Protein AF-A0A6V7JEU0-F1 (afdb_monomer)

Foldseek 3Di:
DDDDPDDDPPPPPPDDDPDPVPDDDPVRCVVCCPPPVNVVVVVCVVVVVVVVVVVVVVVVVVCVVPPPDDDPPDPQDQPRQAPEAEDEVVNVPPDDPVRVVVVVVVCVVVVHRHYHYDDPDPPPDD

pLDDT: mean 74.73, std 15.14, range [40.88, 97.81]

Nearest PDB structures (foldseek):
  3qi7-assembly1_A  TM=3.959E-01  e=7.891E+00  Clostridioides difficile 630

Radius of gyration: 41.07 Å; Cα contacts (8 Å, |Δi|>4): 47; chains: 1; bounding box: 82×65×93 Å

Secondary structure (DSSP, 8-state):
-----------------S--TT---HHHHHHHHTSHHHHHHHHHHHHHHHHHHHHHHHHHHHHHHHSPPPPP-----GGGSSPEEEE-GGGTTT--HHHHHHHHHHHHHTT--EEEE---S-----

Structure (mmCIF, N/CA/C/O backbone):
data_AF-A0A6V7JEU0-F1
#
_entry.id   AF-A0A6V7JEU0-F1
#
loop_
_atom_site.group_PDB
_atom_site.id
_atom_site.type_symbol
_atom_site.label_atom_id
_atom_site.label_alt_id
_atom_site.label_comp_id
_atom_site.label_asym_id
_atom_site.label_entity_id
_atom_site.label_seq_id
_atom_site.pdbx_PDB_ins_code
_atom_site.Cartn_x
_atom_site.Cartn_y
_atom_site.Cartn_z
_atom_site.occupancy
_atom_site.B_iso_or_equiv
_atom_site.auth_seq_id
_atom_site.auth_comp_id
_atom_site.auth_asym_id
_atom_site.auth_atom_id
_atom_site.pdbx_PDB_model_num
ATOM 1 N N . VAL A 1 1 ? 17.137 53.989 -30.541 1.00 44.47 1 VAL A N 1
ATOM 2 C CA . VAL A 1 1 ? 17.985 52.976 -31.211 1.00 44.47 1 VAL A CA 1
ATOM 3 C C . VAL A 1 1 ? 17.986 51.753 -30.316 1.00 44.47 1 VAL A C 1
ATOM 5 O O . VAL A 1 1 ? 18.302 51.889 -29.143 1.00 44.47 1 VAL A O 1
ATOM 8 N N . ILE A 1 2 ? 17.470 50.632 -30.813 1.00 40.88 2 ILE A N 1
ATOM 9 C CA . ILE A 1 2 ? 17.299 49.390 -30.050 1.00 40.88 2 ILE A CA 1
ATOM 10 C C . ILE A 1 2 ? 18.666 48.705 -29.974 1.00 40.88 2 ILE A C 1
ATOM 12 O O . ILE A 1 2 ? 19.290 48.490 -31.009 1.00 40.88 2 ILE A O 1
ATOM 16 N N . PHE A 1 3 ? 19.131 48.386 -28.768 1.00 50.41 3 PHE A N 1
ATOM 17 C CA . PHE A 1 3 ? 20.310 47.547 -28.568 1.00 50.41 3 PHE A CA 1
ATOM 18 C C . PHE A 1 3 ? 19.853 46.090 -28.536 1.00 50.41 3 PHE A C 1
ATOM 20 O O . PHE A 1 3 ? 19.186 45.671 -27.593 1.00 50.41 3 PHE A O 1
ATOM 27 N N . ILE A 1 4 ? 20.182 45.333 -29.581 1.00 54.06 4 ILE A N 1
ATOM 28 C CA . ILE A 1 4 ? 20.056 43.875 -29.584 1.00 54.06 4 ILE A CA 1
ATOM 29 C C . ILE A 1 4 ? 21.431 43.341 -29.188 1.00 54.06 4 ILE A C 1
ATOM 31 O O . ILE A 1 4 ? 22.384 43.448 -29.955 1.00 54.06 4 ILE A O 1
ATOM 35 N N . SER A 1 5 ? 21.551 42.833 -27.962 1.00 54.03 5 SER A N 1
ATOM 36 C CA . SER A 1 5 ? 22.711 42.060 -27.531 1.00 54.03 5 SER A CA 1
ATOM 37 C C . SER A 1 5 ? 22.564 40.633 -28.051 1.00 54.03 5 SER A C 1
ATOM 39 O O . SER A 1 5 ? 21.790 39.830 -27.530 1.00 54.03 5 SER A O 1
ATOM 41 N N . GLU A 1 6 ? 23.304 40.324 -29.110 1.00 54.69 6 GLU A N 1
ATOM 42 C CA . GLU 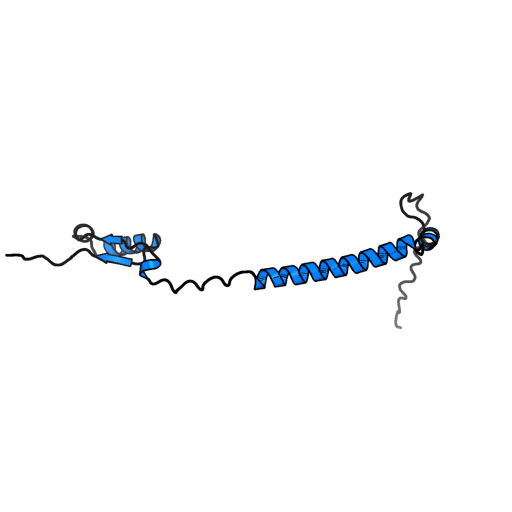A 1 6 ? 23.507 38.956 -29.573 1.00 54.69 6 GLU A CA 1
ATOM 43 C C . GLU A 1 6 ? 24.384 38.232 -28.542 1.00 54.69 6 GLU A C 1
ATOM 45 O O . GLU A 1 6 ? 25.599 38.406 -28.492 1.00 54.69 6 GLU A O 1
ATOM 50 N N . ASN A 1 7 ? 23.749 37.482 -27.642 1.00 51.72 7 ASN A N 1
ATOM 51 C CA . ASN A 1 7 ? 24.441 36.569 -26.744 1.00 51.72 7 ASN A CA 1
ATOM 52 C C . ASN A 1 7 ? 24.330 35.148 -27.300 1.00 51.72 7 ASN A C 1
ATOM 54 O O . ASN A 1 7 ? 23.219 34.634 -27.427 1.00 51.72 7 ASN A O 1
ATOM 58 N N . GLY A 1 8 ? 25.478 34.490 -27.485 1.00 55.53 8 GLY A N 1
ATOM 59 C CA . GLY A 1 8 ? 25.581 33.070 -27.143 1.00 55.53 8 GLY A CA 1
ATOM 60 C C . GLY A 1 8 ? 25.994 32.082 -28.231 1.00 55.53 8 GLY A C 1
ATOM 61 O O . GLY A 1 8 ? 25.392 31.019 -28.295 1.00 55.53 8 GLY A O 1
ATOM 62 N N . ASP A 1 9 ? 27.056 32.345 -28.996 1.00 54.97 9 ASP A N 1
ATOM 63 C CA . ASP A 1 9 ? 27.823 31.273 -29.660 1.00 54.97 9 ASP A CA 1
ATOM 64 C C . ASP A 1 9 ? 29.132 31.048 -28.888 1.00 54.97 9 ASP A C 1
ATOM 66 O O . ASP A 1 9 ? 30.232 31.423 -29.295 1.00 54.97 9 ASP A O 1
ATOM 70 N N . ALA A 1 10 ? 29.001 30.505 -27.675 1.00 54.66 10 ALA A N 1
ATOM 71 C CA . ALA A 1 10 ? 30.147 30.021 -26.923 1.00 54.66 10 ALA A CA 1
ATOM 72 C C . ALA A 1 10 ? 30.538 28.654 -27.490 1.00 54.66 10 ALA A C 1
ATOM 74 O O . ALA A 1 10 ? 30.082 27.608 -27.024 1.00 54.66 10 ALA A O 1
ATOM 75 N N . LYS A 1 11 ? 31.397 28.667 -28.509 1.00 51.03 11 LYS A N 1
ATOM 76 C CA . LYS A 1 11 ? 32.202 27.504 -28.877 1.00 51.03 11 LYS A CA 1
ATOM 77 C C . LYS A 1 11 ? 33.119 27.205 -27.700 1.00 51.03 11 LYS A C 1
ATOM 79 O O . LYS A 1 11 ? 34.155 27.837 -27.519 1.00 51.03 11 LYS A O 1
ATOM 84 N N . VAL A 1 12 ? 32.684 26.292 -26.838 1.00 56.19 12 VAL A N 1
ATOM 85 C CA . VAL A 1 12 ? 33.544 25.740 -25.796 1.00 56.19 12 VAL A CA 1
ATOM 86 C C . VAL A 1 12 ? 34.507 24.788 -26.494 1.0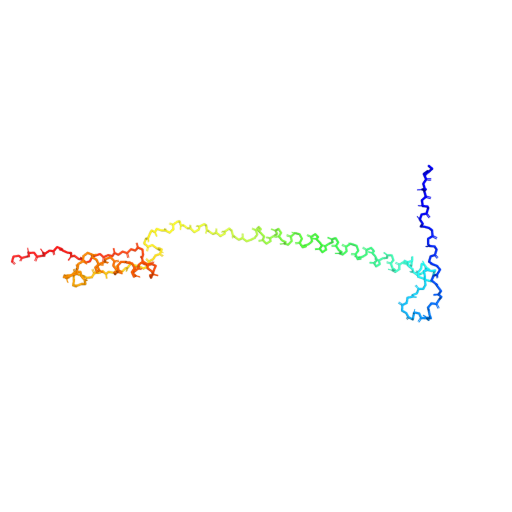0 56.19 12 VAL A C 1
ATOM 88 O O . VAL A 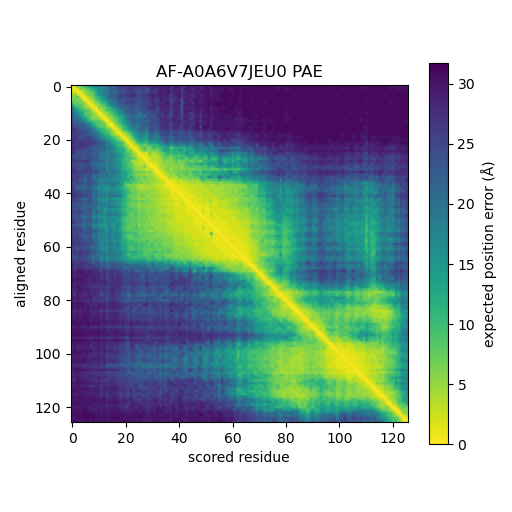1 12 ? 34.257 23.588 -26.599 1.00 56.19 12 VAL A O 1
ATOM 91 N N . ASP A 1 13 ? 35.603 25.342 -27.003 1.00 51.28 13 ASP A N 1
ATOM 92 C CA . ASP A 1 13 ? 36.791 24.573 -27.340 1.00 51.28 13 ASP A CA 1
ATOM 93 C C . ASP A 1 13 ? 37.382 24.060 -26.022 1.00 51.28 13 ASP A C 1
ATOM 95 O O . ASP A 1 13 ? 38.163 24.731 -25.344 1.00 51.28 13 ASP A O 1
ATOM 99 N N . VAL A 1 14 ? 36.943 22.869 -25.606 1.00 60.62 14 VAL A N 1
ATOM 100 C CA . VAL A 1 14 ? 37.580 22.133 -24.514 1.00 60.62 14 VAL A CA 1
ATOM 101 C C . VAL A 1 14 ? 38.965 21.732 -25.018 1.00 60.62 14 VAL A C 1
ATOM 103 O O . VAL A 1 14 ? 39.126 20.731 -25.714 1.00 60.62 14 VAL A O 1
ATOM 106 N N . ALA A 1 15 ? 39.968 22.550 -24.698 1.00 47.50 15 ALA A N 1
ATOM 107 C CA . ALA A 1 15 ? 41.374 22.184 -24.813 1.00 47.50 15 ALA A CA 1
ATOM 108 C C . ALA A 1 15 ? 41.601 20.803 -24.164 1.00 47.50 15 ALA A C 1
ATOM 110 O O . ALA A 1 15 ? 40.943 20.495 -23.165 1.00 47.50 15 ALA A O 1
ATOM 111 N N . PRO A 1 16 ? 42.501 19.961 -24.708 1.00 49.66 16 PRO A N 1
ATOM 112 C CA . PRO A 1 16 ? 42.584 18.556 -24.349 1.00 49.66 16 PRO A CA 1
ATOM 113 C C . PRO A 1 16 ? 43.155 18.444 -22.937 1.00 49.66 16 PRO A C 1
ATOM 115 O O . PRO A 1 16 ? 44.367 18.444 -22.722 1.00 49.66 16 PRO A O 1
ATOM 118 N N . THR A 1 17 ? 42.274 18.373 -21.947 1.00 50.19 17 THR A N 1
ATOM 119 C CA . THR A 1 17 ? 42.627 17.866 -20.631 1.00 50.19 17 THR A CA 1
ATOM 120 C C . THR A 1 17 ? 43.172 16.455 -20.836 1.00 50.19 17 THR A C 1
ATOM 122 O O . THR A 1 17 ? 42.568 15.644 -21.537 1.00 50.19 17 THR A O 1
ATOM 125 N N . GLY A 1 18 ? 44.381 16.221 -20.311 1.00 51.38 18 GLY A N 1
ATOM 126 C CA . GLY A 1 18 ? 45.162 14.993 -20.472 1.00 51.38 18 GLY A CA 1
ATOM 127 C C . GLY A 1 18 ? 44.377 13.709 -20.181 1.00 51.38 18 GLY A C 1
ATOM 128 O O . GLY A 1 18 ? 43.257 13.763 -19.679 1.00 51.38 18 GLY A O 1
ATOM 129 N N . PRO A 1 19 ? 44.960 12.542 -20.502 1.00 48.03 19 PRO A N 1
ATOM 130 C CA . PRO A 1 19 ? 44.229 11.314 -20.784 1.00 48.03 19 PRO A CA 1
ATOM 131 C C . PRO A 1 19 ? 43.250 10.992 -19.656 1.00 48.03 19 PRO A C 1
ATOM 133 O O . PRO A 1 19 ? 43.637 10.517 -18.588 1.00 48.03 19 PRO A O 1
ATOM 136 N N . SER A 1 20 ? 41.962 11.230 -19.900 1.00 51.84 20 SER A N 1
ATOM 137 C CA . SER A 1 20 ? 40.905 10.635 -19.104 1.00 51.84 20 SER A CA 1
ATOM 138 C C . SER A 1 20 ? 40.908 9.146 -19.442 1.00 51.84 20 SER A C 1
ATOM 140 O O . SER A 1 20 ? 40.217 8.665 -20.333 1.00 51.84 20 SER A O 1
ATOM 142 N N . LEU A 1 21 ? 41.730 8.392 -18.713 1.00 54.38 21 LEU A N 1
ATOM 143 C CA . LEU A 1 21 ? 41.922 6.940 -18.827 1.00 54.38 21 LEU A CA 1
ATOM 144 C C . LEU A 1 21 ? 40.642 6.139 -18.476 1.00 54.38 21 LEU A C 1
ATOM 146 O O . LEU A 1 21 ? 40.705 4.957 -18.180 1.00 54.38 21 LEU A O 1
ATOM 150 N N . SER A 1 22 ? 39.464 6.766 -18.482 1.00 60.66 22 SER A N 1
ATOM 151 C CA . SER A 1 22 ? 38.188 6.146 -18.112 1.00 60.66 22 SER A CA 1
ATOM 152 C C . SER A 1 22 ? 37.018 6.529 -19.030 1.00 60.66 22 SER A C 1
ATOM 154 O O . SER A 1 22 ? 35.864 6.256 -18.712 1.00 60.66 22 SER A O 1
ATOM 156 N N . GLY A 1 23 ? 37.284 7.150 -20.184 1.00 61.78 23 GLY A N 1
ATOM 157 C CA . GLY A 1 23 ? 36.255 7.460 -21.175 1.00 61.78 23 GLY A CA 1
ATOM 158 C C . GLY A 1 23 ? 36.769 7.219 -22.585 1.00 61.78 23 GLY A C 1
ATOM 159 O O . GLY A 1 23 ? 37.570 7.996 -23.091 1.00 61.78 23 GLY A O 1
ATOM 160 N N . MET A 1 24 ? 36.313 6.144 -23.227 1.00 66.19 24 MET A N 1
ATOM 161 C CA . MET A 1 24 ? 36.550 5.932 -24.656 1.00 66.19 24 MET A CA 1
ATOM 162 C C . MET A 1 24 ? 35.950 7.122 -25.424 1.00 66.19 24 MET A C 1
ATOM 164 O O . MET A 1 24 ? 34.792 7.475 -25.194 1.00 66.19 24 MET A O 1
ATOM 168 N N . GLY A 1 25 ? 36.739 7.775 -26.287 1.00 73.88 25 GLY A N 1
ATOM 169 C CA . GLY A 1 25 ? 36.272 8.912 -27.091 1.00 73.88 25 GLY A CA 1
ATOM 170 C C . GLY A 1 25 ? 35.036 8.549 -27.922 1.00 73.88 25 GLY A C 1
ATOM 171 O O . GLY A 1 25 ? 34.813 7.380 -28.228 1.00 73.88 25 GLY A O 1
ATOM 172 N N . LYS A 1 26 ? 34.210 9.537 -28.291 1.00 69.31 26 LYS A N 1
ATOM 173 C CA . LYS A 1 26 ? 32.926 9.317 -28.989 1.00 69.31 26 LYS A CA 1
ATOM 174 C C . LYS A 1 26 ? 33.071 8.442 -30.242 1.00 69.31 26 LYS A C 1
ATOM 176 O O . LYS A 1 26 ? 32.237 7.568 -30.461 1.00 69.31 26 LYS A O 1
ATOM 181 N N . GLU A 1 27 ? 34.104 8.668 -31.052 1.00 68.50 27 GLU A N 1
ATOM 182 C CA . GLU A 1 27 ? 34.373 7.859 -32.251 1.00 68.50 27 GLU A CA 1
ATOM 183 C C . GLU A 1 27 ? 34.691 6.395 -31.923 1.00 68.50 27 GLU A C 1
ATOM 185 O O . GLU A 1 27 ? 34.115 5.485 -32.522 1.00 68.50 27 GLU A O 1
ATOM 190 N N . GLU A 1 28 ? 35.547 6.167 -30.930 1.00 69.62 28 GLU A N 1
ATOM 191 C CA . GLU A 1 28 ? 35.940 4.830 -30.487 1.00 69.62 28 GLU A CA 1
ATOM 192 C C . GLU A 1 28 ? 34.767 4.098 -29.809 1.00 69.62 28 GLU A C 1
ATOM 194 O O . GLU A 1 28 ? 34.545 2.915 -30.051 1.00 69.62 28 GLU A O 1
ATOM 199 N N . LEU A 1 29 ? 33.929 4.810 -29.046 1.00 70.06 29 LEU A N 1
ATOM 200 C CA . LEU A 1 29 ? 32.730 4.259 -28.411 1.00 70.06 29 LEU A CA 1
ATOM 201 C C . LEU A 1 29 ? 31.673 3.847 -29.445 1.00 70.06 29 LEU A C 1
ATOM 203 O O . LEU A 1 29 ? 31.102 2.764 -29.347 1.00 70.06 29 LEU A O 1
ATOM 207 N N . MET A 1 30 ? 31.405 4.689 -30.448 1.00 70.69 30 MET A N 1
ATOM 208 C CA . MET A 1 30 ? 30.375 4.427 -31.465 1.00 70.69 30 MET A CA 1
ATOM 209 C C . MET A 1 30 ? 30.720 3.240 -32.370 1.00 70.69 30 MET A C 1
ATOM 211 O O . MET A 1 30 ? 29.813 2.597 -32.906 1.00 70.69 30 MET A O 1
ATOM 215 N N . LYS A 1 31 ? 32.013 2.920 -32.498 1.00 72.12 31 LYS A N 1
ATOM 216 C CA . LYS A 1 31 ? 32.495 1.730 -33.201 1.00 72.12 31 LYS A CA 1
ATOM 217 C C . LYS A 1 31 ? 32.071 0.434 -32.501 1.00 72.12 31 LYS A C 1
ATOM 219 O O . LYS A 1 31 ? 31.637 -0.484 -33.186 1.00 72.12 31 LYS A O 1
ATOM 224 N N . TYR A 1 32 ? 32.126 0.389 -31.167 1.00 70.06 32 TYR A N 1
ATOM 225 C CA . TYR A 1 32 ? 31.751 -0.790 -30.365 1.00 70.06 32 TYR A CA 1
ATOM 226 C C . TYR A 1 32 ? 30.293 -0.767 -29.863 1.00 70.06 32 TYR A C 1
ATOM 228 O O . TYR A 1 32 ? 29.717 -1.802 -29.535 1.00 70.06 32 TYR A O 1
ATOM 236 N N . ALA A 1 33 ? 29.643 0.400 -29.826 1.00 72.56 33 ALA A N 1
ATOM 237 C CA . ALA A 1 33 ? 28.265 0.546 -29.342 1.00 72.56 33 ALA A CA 1
ATOM 238 C C . ALA A 1 33 ? 27.227 -0.206 -30.195 1.00 72.56 33 ALA A C 1
ATOM 240 O O . ALA A 1 33 ? 26.167 -0.580 -29.691 1.00 72.56 33 ALA A O 1
ATOM 241 N N . ASN A 1 34 ? 27.530 -0.429 -31.477 1.00 73.38 34 ASN A N 1
ATOM 242 C CA . ASN A 1 34 ? 26.657 -1.143 -32.411 1.00 73.38 34 ASN A CA 1
ATOM 243 C C . ASN A 1 34 ? 26.990 -2.635 -32.531 1.00 73.38 34 ASN A C 1
ATOM 245 O O . ASN A 1 34 ? 26.406 -3.322 -33.372 1.00 73.38 34 ASN A O 1
ATOM 249 N N . ASP A 1 35 ? 27.894 -3.158 -31.699 1.00 80.00 35 ASP A N 1
ATOM 250 C CA . ASP A 1 35 ? 28.190 -4.582 -31.716 1.00 80.00 35 ASP A CA 1
ATOM 251 C C . ASP A 1 35 ? 26.945 -5.409 -31.363 1.00 80.00 35 ASP A C 1
ATOM 253 O O . ASP A 1 35 ? 26.179 -5.054 -30.455 1.00 80.00 35 ASP A O 1
ATOM 257 N N . PRO A 1 36 ? 26.748 -6.571 -32.015 1.00 81.50 36 PRO A N 1
ATOM 258 C CA . PRO A 1 36 ? 25.580 -7.419 -31.792 1.00 81.50 36 PRO A CA 1
ATOM 259 C C . PRO A 1 36 ? 25.448 -7.883 -30.334 1.00 81.50 36 PRO A C 1
ATOM 261 O O . PRO A 1 36 ? 24.349 -8.213 -29.895 1.00 81.50 36 PRO A O 1
ATOM 264 N N . PHE A 1 37 ? 26.541 -7.890 -29.564 1.00 83.75 37 PHE A N 1
ATOM 265 C CA . PHE A 1 37 ? 26.511 -8.125 -28.120 1.00 83.75 37 PHE A CA 1
ATOM 266 C C . PHE A 1 37 ? 25.828 -6.979 -27.354 1.00 83.75 37 PHE A C 1
ATOM 268 O O . PHE A 1 37 ? 24.887 -7.227 -26.599 1.00 83.75 37 PHE A O 1
ATOM 275 N N . TRP A 1 38 ? 26.239 -5.729 -27.585 1.00 84.75 38 TRP A N 1
ATOM 276 C CA . TRP A 1 38 ? 25.703 -4.548 -26.897 1.00 84.75 38 TRP A CA 1
ATOM 277 C C . TRP A 1 38 ? 24.250 -4.258 -27.266 1.00 84.75 38 TRP A C 1
ATOM 279 O O . TRP A 1 38 ? 23.446 -3.904 -26.401 1.00 84.75 38 TRP A O 1
ATOM 289 N N . VAL A 1 39 ? 23.876 -4.487 -28.526 1.00 86.50 39 VAL A N 1
ATOM 290 C CA . VAL A 1 39 ? 22.485 -4.343 -28.975 1.00 86.50 39 VAL A CA 1
ATOM 291 C C . VAL A 1 39 ? 21.577 -5.370 -28.290 1.00 86.50 39 VAL A C 1
ATOM 293 O O . VAL A 1 39 ? 20.501 -5.009 -27.805 1.00 86.50 39 VAL A O 1
ATOM 296 N N . ARG A 1 40 ? 22.016 -6.634 -28.181 1.00 89.12 40 ARG A N 1
ATOM 297 C CA . ARG A 1 40 ? 21.277 -7.673 -27.442 1.00 89.12 40 ARG A CA 1
ATOM 298 C C . ARG A 1 40 ? 21.200 -7.364 -25.954 1.00 89.12 40 ARG A C 1
ATOM 300 O O . ARG A 1 40 ? 20.133 -7.531 -2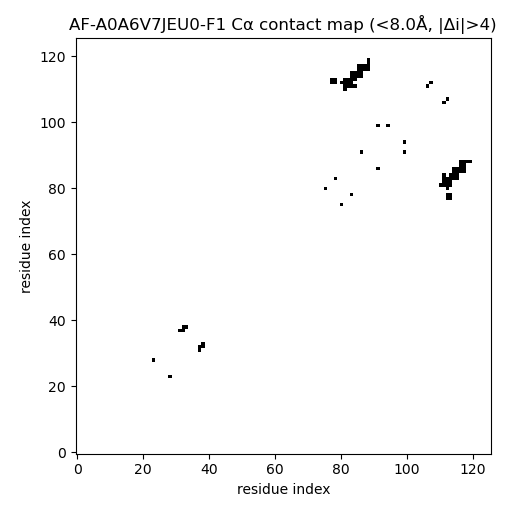5.377 1.00 89.12 40 ARG A O 1
ATOM 307 N N . LEU A 1 41 ? 22.287 -6.883 -25.348 1.00 92.44 41 LEU A N 1
ATOM 308 C CA . LEU A 1 41 ? 22.309 -6.483 -23.940 1.00 92.44 41 LEU A CA 1
ATOM 309 C C . LEU A 1 41 ? 21.308 -5.356 -23.670 1.00 92.44 41 LEU A C 1
ATOM 311 O O . LEU A 1 41 ? 20.540 -5.436 -22.716 1.00 92.44 41 LEU A O 1
ATOM 315 N N . ARG A 1 42 ? 21.259 -4.338 -24.539 1.00 90.44 42 ARG A N 1
ATOM 316 C CA . ARG A 1 42 ? 20.285 -3.246 -24.443 1.00 90.44 42 ARG A CA 1
ATOM 317 C C . ARG A 1 42 ? 18.856 -3.776 -24.532 1.00 90.44 42 ARG A C 1
ATOM 319 O O . ARG A 1 42 ? 18.048 -3.456 -23.668 1.00 90.44 42 ARG A O 1
ATOM 326 N N . TRP A 1 43 ? 18.550 -4.612 -25.524 1.00 92.75 43 TRP A N 1
ATOM 327 C CA . TRP A 1 43 ? 17.231 -5.241 -25.653 1.00 92.75 43 TRP A CA 1
ATOM 328 C C . TRP A 1 43 ? 16.870 -6.112 -24.447 1.00 92.75 43 TRP A C 1
ATOM 330 O O . TRP A 1 43 ? 15.752 -6.018 -23.950 1.00 92.75 43 TRP A O 1
ATOM 340 N N . PHE A 1 44 ? 17.812 -6.903 -23.933 1.00 94.81 44 PHE A N 1
ATOM 341 C CA . PHE A 1 44 ? 17.622 -7.713 -22.733 1.00 94.81 44 PHE A CA 1
ATOM 342 C C . PHE A 1 44 ? 17.328 -6.850 -21.502 1.00 94.81 44 PHE A C 1
ATOM 344 O O . PHE A 1 44 ? 16.393 -7.146 -20.768 1.00 94.81 44 PHE A O 1
ATOM 351 N N . LEU A 1 45 ? 18.069 -5.756 -21.305 1.00 93.50 45 LEU A N 1
ATOM 352 C CA . LEU A 1 45 ? 17.829 -4.794 -20.227 1.00 93.50 45 LEU A CA 1
ATOM 353 C C . LEU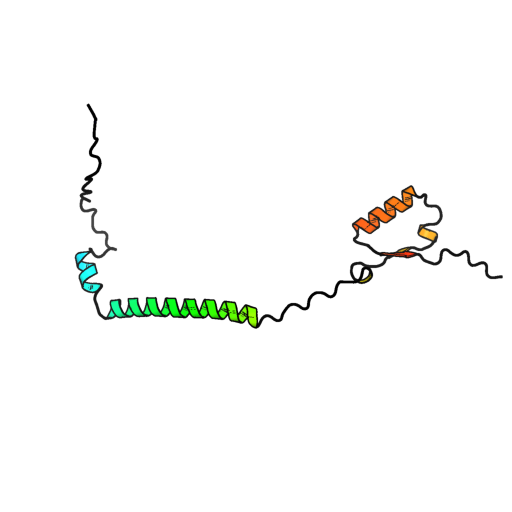 A 1 45 ? 16.453 -4.133 -20.356 1.00 93.50 45 LEU A C 1
ATOM 355 O O . LEU A 1 45 ? 15.738 -4.030 -19.363 1.00 93.50 45 LEU A O 1
ATOM 359 N N . PHE A 1 46 ? 16.054 -3.731 -21.568 1.00 94.12 46 PHE A N 1
ATOM 360 C CA . PHE A 1 46 ? 14.721 -3.176 -21.811 1.00 94.12 46 PHE A CA 1
ATOM 361 C C . PHE A 1 46 ? 13.629 -4.194 -21.487 1.00 94.12 46 PHE A C 1
ATOM 363 O O . PHE A 1 46 ? 12.735 -3.895 -20.701 1.00 94.12 46 PHE A O 1
ATOM 370 N N . ILE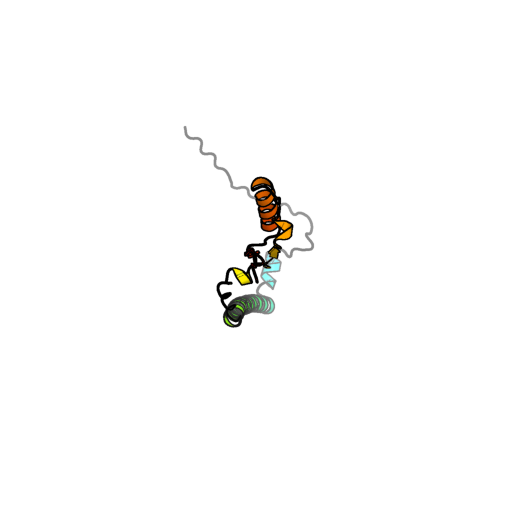 A 1 47 ? 13.708 -5.403 -22.047 1.00 96.31 47 ILE A N 1
ATOM 371 C CA . ILE A 1 47 ? 12.721 -6.461 -21.800 1.00 96.31 47 ILE A CA 1
ATOM 372 C C . ILE A 1 47 ? 12.684 -6.820 -20.311 1.00 96.31 47 ILE A C 1
ATOM 374 O O . ILE A 1 47 ? 11.606 -6.889 -19.731 1.00 96.31 47 ILE A O 1
ATOM 378 N N . GLY A 1 48 ? 13.844 -7.004 -19.679 1.00 96.62 48 GLY A N 1
ATOM 379 C CA . GLY A 1 48 ? 13.960 -7.322 -18.258 1.00 96.62 48 GLY A CA 1
ATOM 380 C C . GLY A 1 48 ? 13.338 -6.248 -17.372 1.00 96.62 48 GLY A C 1
ATOM 381 O O . GLY A 1 48 ? 12.615 -6.581 -16.437 1.00 96.62 48 GLY A O 1
ATOM 382 N N . PHE A 1 49 ? 13.536 -4.969 -17.706 1.00 95.69 49 PHE A N 1
ATOM 383 C CA . PHE A 1 49 ? 12.885 -3.859 -17.016 1.00 95.69 49 PHE A CA 1
ATOM 384 C C . PHE A 1 49 ? 11.361 -3.941 -17.121 1.00 95.69 49 PHE A C 1
ATOM 386 O O . PHE A 1 49 ? 10.682 -3.880 -16.100 1.00 95.69 49 PHE A O 1
ATOM 393 N N . TRP A 1 50 ? 10.818 -4.136 -18.325 1.00 96.69 50 TRP A N 1
ATOM 394 C CA . TRP A 1 50 ? 9.372 -4.273 -18.514 1.00 96.69 50 TRP A CA 1
ATOM 395 C C . TRP A 1 50 ? 8.808 -5.483 -17.767 1.00 96.69 50 TRP A C 1
ATOM 397 O O . TRP A 1 50 ? 7.804 -5.352 -17.075 1.00 96.69 50 TRP A O 1
ATOM 407 N N . VAL A 1 51 ? 9.464 -6.643 -17.848 1.00 97.19 51 VAL A N 1
ATOM 408 C CA . VAL A 1 51 ? 9.046 -7.860 -17.136 1.00 97.19 51 VAL A CA 1
ATOM 409 C C . VAL A 1 51 ? 9.049 -7.641 -15.625 1.00 97.19 51 VAL A C 1
ATOM 411 O O . VAL A 1 51 ? 8.051 -7.938 -14.975 1.00 97.19 51 VAL A O 1
ATOM 414 N N . LEU A 1 52 ? 10.131 -7.088 -15.066 1.00 97.00 52 LEU A N 1
ATOM 415 C CA . LEU A 1 52 ? 10.227 -6.771 -13.640 1.00 97.00 52 LEU A CA 1
ATOM 416 C C . LEU A 1 52 ? 9.139 -5.776 -13.224 1.00 97.00 52 LEU A C 1
ATOM 418 O O . LEU A 1 52 ? 8.497 -5.956 -12.193 1.00 97.00 52 LEU A O 1
ATOM 422 N N . TRP A 1 53 ? 8.910 -4.747 -14.039 1.00 97.50 53 TRP A N 1
ATOM 423 C CA . TRP A 1 53 ? 7.898 -3.729 -13.792 1.00 97.50 53 TRP A CA 1
ATOM 424 C C . TRP A 1 53 ? 6.486 -4.327 -13.762 1.00 97.50 53 TRP A C 1
ATOM 426 O O . TRP A 1 53 ? 5.753 -4.126 -12.793 1.00 97.50 53 TRP A O 1
ATOM 436 N N . PHE A 1 54 ? 6.123 -5.136 -14.762 1.00 97.81 54 PHE A N 1
ATOM 437 C CA . PHE A 1 54 ? 4.837 -5.838 -14.791 1.00 97.81 54 PHE A CA 1
ATOM 438 C C . PHE A 1 54 ? 4.703 -6.845 -13.647 1.00 97.81 54 PHE A C 1
ATOM 440 O O . PHE A 1 54 ? 3.636 -6.935 -13.043 1.00 97.81 54 PHE A O 1
ATOM 447 N N . ALA A 1 55 ? 5.771 -7.572 -13.312 1.00 97.06 55 ALA A N 1
ATOM 448 C CA . ALA A 1 55 ? 5.780 -8.502 -12.188 1.00 97.06 55 ALA A CA 1
ATOM 449 C C . ALA A 1 55 ? 5.566 -7.776 -10.852 1.00 97.06 55 ALA A C 1
ATOM 451 O O . ALA A 1 55 ? 4.785 -8.240 -10.025 1.00 97.06 55 ALA A O 1
ATOM 452 N N . MET A 1 56 ? 6.199 -6.617 -10.654 1.00 96.50 56 MET A N 1
ATOM 453 C CA . MET A 1 56 ? 6.026 -5.797 -9.455 1.00 96.50 56 MET A CA 1
ATOM 454 C C . MET A 1 56 ? 4.604 -5.229 -9.360 1.00 96.50 56 MET A C 1
ATOM 456 O O . MET A 1 56 ? 3.996 -5.278 -8.291 1.00 96.50 56 MET A O 1
ATOM 460 N N . LEU A 1 57 ? 4.041 -4.760 -10.479 1.00 96.50 57 LEU A N 1
ATOM 461 C CA . LEU A 1 57 ? 2.657 -4.286 -10.552 1.00 96.50 57 LEU A CA 1
ATOM 462 C C . LEU A 1 57 ? 1.663 -5.411 -10.221 1.00 96.50 57 LEU A C 1
ATOM 464 O O . LEU A 1 57 ? 0.799 -5.252 -9.359 1.00 96.50 57 LEU A O 1
ATOM 468 N N . ALA A 1 58 ? 1.808 -6.564 -10.876 1.00 97.12 58 ALA A N 1
ATOM 469 C CA . ALA A 1 58 ? 0.961 -7.729 -10.647 1.00 97.12 58 ALA A CA 1
ATOM 470 C C . ALA A 1 58 ? 1.099 -8.253 -9.211 1.00 97.12 58 ALA A C 1
ATOM 472 O O . ALA A 1 58 ? 0.095 -8.580 -8.584 1.00 97.12 58 ALA A O 1
ATOM 473 N N . GLY A 1 59 ? 2.318 -8.273 -8.666 1.00 96.50 59 GLY A N 1
ATOM 474 C CA . GLY A 1 59 ? 2.589 -8.652 -7.282 1.00 96.50 59 GLY A CA 1
ATOM 475 C C . GLY A 1 59 ? 1.872 -7.751 -6.278 1.00 96.50 59 GLY A C 1
ATOM 476 O O . GLY A 1 59 ? 1.224 -8.252 -5.361 1.00 96.50 59 GLY A O 1
ATOM 477 N N . ALA A 1 60 ? 1.905 -6.431 -6.479 1.00 95.94 60 ALA A N 1
ATOM 478 C CA . ALA A 1 60 ? 1.182 -5.488 -5.627 1.00 95.94 60 ALA A CA 1
ATOM 479 C C . ALA A 1 60 ? -0.338 -5.729 -5.660 1.00 95.94 60 ALA A C 1
ATOM 481 O O . ALA A 1 60 ? -0.978 -5.806 -4.611 1.00 95.94 60 ALA A O 1
ATOM 482 N N . VAL A 1 61 ? -0.913 -5.911 -6.855 1.00 95.75 61 VAL A N 1
ATOM 483 C CA . VAL A 1 61 ? -2.346 -6.214 -7.018 1.00 95.75 61 VAL A CA 1
ATOM 484 C C . VAL A 1 61 ? -2.705 -7.546 -6.358 1.00 95.75 61 VAL A C 1
ATOM 486 O O . VAL A 1 61 ? -3.706 -7.629 -5.649 1.00 95.75 61 VAL A O 1
ATOM 489 N N . ALA A 1 62 ? -1.875 -8.575 -6.536 1.00 95.50 62 ALA A N 1
ATOM 490 C CA . ALA A 1 62 ? -2.082 -9.884 -5.934 1.00 95.50 62 ALA A CA 1
ATOM 491 C C . ALA A 1 62 ? -2.126 -9.800 -4.403 1.00 95.50 62 ALA A C 1
ATOM 493 O O . ALA A 1 62 ? -3.045 -10.346 -3.801 1.00 95.50 62 ALA A O 1
ATOM 494 N N . ILE A 1 63 ? -1.203 -9.067 -3.770 1.00 94.06 63 ILE A N 1
ATOM 495 C CA . ILE A 1 63 ? -1.200 -8.879 -2.310 1.00 94.06 63 ILE A CA 1
ATOM 496 C C . ILE A 1 63 ? -2.513 -8.253 -1.835 1.00 94.06 63 ILE A C 1
ATOM 498 O O . ILE A 1 63 ? -3.087 -8.723 -0.859 1.00 94.06 63 ILE A O 1
ATOM 502 N N . ILE A 1 64 ? -3.019 -7.234 -2.533 1.00 92.94 64 ILE A N 1
ATOM 503 C CA . ILE A 1 64 ? -4.278 -6.568 -2.166 1.00 92.94 64 ILE A CA 1
ATOM 504 C C . ILE A 1 64 ? -5.467 -7.531 -2.268 1.00 92.94 64 ILE A C 1
ATOM 506 O O . ILE A 1 64 ? -6.343 -7.518 -1.407 1.00 92.94 64 ILE A O 1
ATOM 510 N N . VAL A 1 65 ? -5.509 -8.365 -3.310 1.00 91.56 65 VAL A N 1
ATOM 511 C CA . VAL A 1 65 ? -6.605 -9.322 -3.528 1.00 91.56 65 VAL A CA 1
ATOM 512 C C . VAL A 1 65 ? -6.537 -10.493 -2.547 1.00 91.56 65 VAL A C 1
ATOM 514 O O . VAL A 1 65 ? -7.574 -10.942 -2.059 1.00 91.56 65 VAL A O 1
ATOM 517 N N . PHE A 1 66 ? -5.334 -10.989 -2.254 1.00 89.12 66 PHE A N 1
ATOM 518 C CA . PHE A 1 66 ? -5.129 -12.098 -1.325 1.00 89.12 66 PHE A CA 1
ATOM 519 C C . PHE A 1 66 ? -5.220 -11.679 0.138 1.00 89.12 66 PHE A C 1
ATOM 521 O O . PHE A 1 66 ? -5.537 -12.523 0.975 1.00 89.12 66 PHE A O 1
ATOM 528 N N . ALA A 1 67 ? -4.961 -10.409 0.460 1.00 86.94 67 ALA A N 1
ATOM 529 C CA . ALA A 1 67 ? -5.166 -9.895 1.802 1.00 86.94 67 ALA A CA 1
ATOM 530 C C . ALA A 1 67 ? -6.652 -10.060 2.166 1.00 86.94 67 ALA A C 1
ATOM 532 O O . ALA A 1 67 ? -7.515 -9.418 1.554 1.00 86.94 67 ALA A O 1
ATOM 533 N N . PRO A 1 68 ? -6.988 -10.929 3.140 1.00 82.12 68 PRO A N 1
ATOM 534 C CA . PRO A 1 68 ? -8.366 -11.077 3.562 1.00 82.12 68 PRO A CA 1
ATOM 535 C C . PRO A 1 68 ? -8.846 -9.722 4.067 1.00 82.12 68 PRO A C 1
ATOM 537 O O . PRO A 1 68 ? -8.130 -9.024 4.789 1.00 82.12 68 PRO A O 1
ATOM 540 N N . LYS A 1 69 ? -10.063 -9.335 3.676 1.00 75.94 69 LYS A N 1
ATOM 541 C CA . LYS A 1 69 ? -10.668 -8.106 4.186 1.00 75.94 69 LYS A CA 1
ATOM 542 C C . LYS A 1 69 ? -10.670 -8.200 5.709 1.00 75.94 69 LYS A C 1
ATOM 544 O O . LYS A 1 69 ? -11.282 -9.122 6.247 1.00 75.94 69 LYS A O 1
ATOM 549 N N . CYS A 1 70 ? -9.973 -7.281 6.383 1.00 72.19 70 CYS A N 1
ATOM 550 C CA . CYS A 1 70 ? -10.024 -7.180 7.837 1.00 72.19 70 CYS A CA 1
ATOM 551 C C . CYS A 1 70 ? -11.496 -7.160 8.240 1.00 72.19 70 CYS A C 1
ATOM 553 O O . CYS A 1 70 ? -12.238 -6.285 7.785 1.00 72.19 70 CYS A O 1
ATOM 555 N N . THR A 1 71 ? -11.924 -8.149 9.029 1.00 67.75 71 THR A N 1
ATOM 556 C CA . THR A 1 71 ? -13.294 -8.222 9.529 1.00 67.75 71 THR A CA 1
ATOM 557 C C . THR A 1 71 ? -13.612 -6.862 10.137 1.00 67.75 71 THR A C 1
ATOM 559 O O . THR A 1 71 ? -12.866 -6.434 11.025 1.00 67.75 71 THR A O 1
ATOM 562 N N . PRO A 1 72 ? -14.633 -6.136 9.644 1.00 66.19 72 PRO A N 1
ATOM 563 C CA . PRO A 1 72 ? -14.973 -4.844 10.211 1.00 66.19 72 PRO A CA 1
ATOM 564 C C . PRO A 1 72 ? -15.189 -5.079 11.697 1.00 66.19 72 PRO A C 1
ATOM 566 O O . PRO A 1 72 ? -15.988 -5.945 12.066 1.00 66.19 72 PRO A O 1
ATOM 569 N N . LEU A 1 73 ? -14.401 -4.396 12.538 1.00 62.91 73 LEU A N 1
ATOM 570 C CA . LEU A 1 73 ? -14.520 -4.547 13.979 1.00 62.91 73 LEU A CA 1
ATOM 571 C C . LEU A 1 73 ? -15.989 -4.302 14.303 1.00 62.91 73 LEU A C 1
ATOM 573 O O . LEU A 1 73 ? -16.500 -3.204 14.066 1.00 62.91 73 LEU A O 1
ATOM 577 N N . LYS A 1 74 ? -16.679 -5.351 14.772 1.00 69.12 74 LYS A N 1
ATOM 578 C CA . LYS A 1 74 ? -18.063 -5.249 15.232 1.00 69.12 74 LYS A CA 1
ATOM 579 C C . LYS A 1 74 ? -18.105 -4.031 16.155 1.00 69.12 74 LYS A C 1
ATOM 581 O O . LYS A 1 74 ? -17.192 -3.913 16.978 1.00 69.12 74 LYS A O 1
ATOM 586 N N . PRO A 1 75 ? -19.059 -3.097 15.990 1.00 68.75 75 PRO A N 1
ATOM 587 C CA . PRO A 1 75 ? -19.093 -1.892 16.804 1.00 68.75 75 PRO A CA 1
ATOM 588 C C . PRO A 1 75 ? -19.090 -2.319 18.269 1.00 68.75 75 PRO A C 1
ATOM 590 O O . PRO A 1 75 ? -20.081 -2.867 18.751 1.00 68.75 75 PRO A O 1
ATOM 593 N N . LYS A 1 76 ? -17.937 -2.151 18.934 1.00 64.94 76 LYS A N 1
ATOM 594 C CA . LYS A 1 76 ? -17.758 -2.579 20.318 1.00 64.94 76 LYS A CA 1
ATOM 595 C C . LYS A 1 76 ? -18.828 -1.886 21.137 1.00 64.94 76 LYS A C 1
ATOM 597 O O . LYS A 1 76 ? -18.963 -0.658 21.093 1.00 64.94 76 LYS A O 1
ATOM 602 N N . THR A 1 77 ? -19.602 -2.678 21.852 1.00 70.50 77 THR A N 1
ATOM 603 C CA . THR A 1 77 ? -20.591 -2.175 22.794 1.00 70.50 77 THR A CA 1
ATOM 604 C C . THR A 1 77 ? -19.870 -1.432 23.921 1.00 70.50 77 THR A C 1
ATOM 606 O O . THR A 1 77 ? -18.670 -1.612 24.143 1.00 70.50 77 THR A O 1
ATOM 609 N N . TRP A 1 78 ? -20.558 -0.520 24.606 1.00 72.19 78 TRP A N 1
ATOM 610 C CA . TRP A 1 78 ? -19.921 0.374 25.583 1.00 72.19 78 TRP A CA 1
ATOM 611 C C . TRP A 1 78 ? -19.237 -0.380 26.741 1.00 72.19 78 TRP A C 1
ATOM 613 O O . TRP A 1 78 ? -18.232 0.102 27.255 1.00 72.19 78 TRP A O 1
ATOM 623 N N . TRP A 1 79 ? -19.703 -1.591 27.069 1.00 68.12 79 TRP A N 1
ATOM 624 C CA . TRP A 1 79 ? -19.098 -2.483 28.068 1.00 68.12 79 TRP A CA 1
ATOM 625 C C . TRP A 1 79 ? -17.858 -3.256 27.574 1.00 68.12 79 TRP A C 1
ATOM 627 O O . TRP A 1 79 ? -17.086 -3.743 28.388 1.00 68.12 79 TRP A O 1
ATOM 637 N N . GLU A 1 80 ? -17.623 -3.370 26.260 1.00 67.94 80 GLU A N 1
ATOM 638 C CA . GLU A 1 80 ? -16.433 -4.034 25.680 1.00 67.94 80 GLU A CA 1
ATOM 639 C C . GLU A 1 80 ? -15.258 -3.072 25.435 1.00 67.94 80 GLU A C 1
ATOM 641 O O . GLU A 1 80 ? -14.164 -3.488 25.024 1.00 67.94 80 GLU A O 1
ATOM 646 N N . LYS A 1 81 ? -15.493 -1.767 25.608 1.00 68.94 81 LYS A N 1
ATOM 647 C CA . LYS A 1 81 ? -14.500 -0.712 25.368 1.00 68.94 81 LYS A CA 1
ATOM 648 C C . LYS A 1 81 ? -13.601 -0.451 26.569 1.00 68.94 81 LYS A C 1
ATOM 650 O O . LYS A 1 81 ? -12.535 0.128 26.384 1.00 68.94 81 LYS A O 1
ATOM 655 N N . SER A 1 82 ? -14.025 -0.829 27.771 1.00 69.06 82 SER A N 1
ATOM 656 C CA . SER A 1 82 ? -13.381 -0.376 28.998 1.00 69.06 82 SER A CA 1
ATOM 657 C C . SER A 1 82 ? -13.712 -1.290 30.186 1.00 69.06 82 SER A C 1
ATOM 659 O O . SER A 1 82 ? -14.827 -1.812 30.237 1.00 69.06 82 SER A O 1
ATOM 661 N N . PRO A 1 83 ? -12.771 -1.501 31.126 1.00 74.44 83 PRO A N 1
ATOM 662 C CA . PRO A 1 83 ? -13.036 -2.223 32.366 1.00 74.44 83 PRO A CA 1
ATOM 663 C C . PRO A 1 83 ? -14.112 -1.516 33.202 1.00 74.44 83 PRO A C 1
ATOM 665 O O . PRO A 1 83 ? -14.092 -0.297 33.352 1.00 74.44 83 PRO A O 1
ATOM 668 N N . ILE A 1 84 ? -15.047 -2.295 33.751 1.00 77.31 84 ILE A N 1
ATOM 669 C CA . ILE A 1 84 ? -16.106 -1.799 34.638 1.00 77.31 84 ILE A CA 1
ATOM 670 C C . ILE A 1 84 ? -15.575 -1.816 36.071 1.00 77.31 84 ILE A C 1
ATOM 672 O O . ILE A 1 84 ? -15.207 -2.877 36.574 1.00 77.31 84 ILE A O 1
ATOM 676 N N . VAL A 1 85 ? -15.556 -0.660 36.734 1.00 78.06 85 VAL A N 1
ATOM 677 C CA . VAL A 1 85 ? -15.175 -0.557 38.152 1.00 78.06 85 VAL A CA 1
ATOM 678 C C . VAL A 1 85 ? -16.431 -0.659 39.015 1.00 78.06 85 VAL A C 1
ATOM 680 O O . VAL A 1 85 ? -17.416 0.036 38.764 1.00 78.06 85 VAL A O 1
ATOM 683 N N . GLN A 1 86 ? -16.413 -1.546 40.011 1.00 78.56 86 GLN A N 1
ATOM 684 C CA . GLN A 1 86 ? -17.462 -1.617 41.029 1.00 78.56 86 GLN A CA 1
ATOM 685 C C . GLN A 1 86 ? -17.133 -0.645 42.164 1.00 78.56 86 GLN A C 1
ATOM 687 O O . GLN A 1 86 ? -16.013 -0.663 42.663 1.00 78.56 86 GLN A O 1
ATOM 692 N N . LEU A 1 87 ? -18.093 0.197 42.548 1.00 78.75 87 LEU A N 1
ATOM 693 C CA . LEU A 1 87 ? -17.989 1.063 43.725 1.00 78.75 87 LEU A CA 1
ATOM 694 C C . LEU A 1 87 ? -18.853 0.490 44.846 1.00 78.75 87 LEU A C 1
ATOM 696 O O . LEU A 1 87 ? -20.040 0.206 44.634 1.00 78.75 87 LEU A O 1
ATOM 700 N N . GLU A 1 88 ? -18.264 0.339 46.029 1.00 77.75 88 GLU A N 1
ATOM 701 C CA . GLU A 1 88 ? -18.980 -0.098 47.221 1.00 77.75 88 GLU A CA 1
ATOM 702 C C . GLU A 1 88 ? -19.683 1.086 47.905 1.00 77.75 88 GLU A C 1
ATOM 704 O O . GLU A 1 88 ? -19.275 2.240 47.748 1.00 77.75 88 GLU A O 1
ATOM 709 N N . PRO A 1 89 ? -20.748 0.842 48.690 1.00 69.06 89 PRO A N 1
ATOM 710 C CA . PRO A 1 89 ? -21.483 1.910 49.367 1.00 69.06 89 PRO A CA 1
ATOM 711 C C . PRO A 1 89 ? -20.600 2.674 50.362 1.00 69.06 89 PRO A C 1
ATOM 713 O O . PRO A 1 89 ? -20.745 3.882 50.499 1.00 69.06 89 PRO A O 1
ATOM 716 N N . ILE A 1 90 ? -19.628 1.987 50.972 1.00 68.50 90 ILE A N 1
ATOM 717 C CA . ILE A 1 90 ? -18.621 2.547 51.886 1.00 68.50 90 ILE A CA 1
ATOM 718 C C . ILE A 1 90 ? -17.725 3.595 51.215 1.00 68.50 90 ILE A C 1
ATOM 720 O O . ILE A 1 90 ? -17.320 4.557 51.861 1.00 68.50 90 ILE A O 1
ATOM 724 N N . ASP A 1 91 ? -17.457 3.470 49.912 1.00 67.56 91 ASP A N 1
ATOM 725 C CA . ASP A 1 91 ? -16.640 4.446 49.178 1.00 67.56 91 ASP A CA 1
ATOM 726 C C . ASP A 1 91 ? -17.384 5.757 48.896 1.00 67.56 91 ASP A C 1
ATOM 728 O O . ASP A 1 91 ? -16.762 6.760 48.516 1.00 67.56 91 ASP A O 1
ATOM 732 N N . LEU A 1 92 ? -18.709 5.726 49.059 1.00 69.69 92 LEU A N 1
ATOM 733 C CA . LEU A 1 92 ? -19.662 6.790 48.759 1.00 69.69 92 LEU A CA 1
ATOM 734 C C . LEU A 1 92 ? -20.295 7.364 50.039 1.00 69.69 92 LEU A C 1
ATOM 736 O O . LEU A 1 92 ? -20.782 8.495 50.035 1.00 69.69 92 LEU A O 1
ATOM 740 N N . GLU A 1 93 ? -20.244 6.622 51.144 1.00 66.31 93 GLU A N 1
ATOM 741 C CA . GLU A 1 93 ? -20.774 7.021 52.441 1.00 66.31 93 GLU A CA 1
ATOM 742 C C . GLU A 1 93 ? -19.923 8.154 53.044 1.00 66.31 93 GLU A C 1
ATOM 744 O O . GLU A 1 93 ? -18.745 7.996 53.355 1.00 66.31 93 GLU A O 1
ATOM 749 N N . GLY A 1 94 ? -20.518 9.345 53.166 1.00 68.31 94 GLY A N 1
ATOM 750 C CA . GLY A 1 94 ? -19.876 10.519 53.770 1.00 68.31 94 GLY A CA 1
ATOM 751 C C . GLY A 1 94 ? -19.046 11.400 52.826 1.00 68.31 94 GLY A C 1
ATOM 752 O O . GLY A 1 94 ? -18.480 12.393 53.285 1.00 68.31 94 GLY A O 1
ATOM 753 N N . LYS A 1 95 ? -18.986 11.104 51.518 1.00 72.06 95 LYS A N 1
ATOM 754 C CA . LYS A 1 95 ? -18.345 11.994 50.531 1.00 72.06 95 LYS A CA 1
ATOM 755 C C . LYS A 1 95 ? -19.329 13.018 49.968 1.00 72.06 95 LYS A C 1
ATOM 757 O O . LYS A 1 95 ? -20.395 12.671 49.470 1.00 72.06 95 LYS A O 1
ATOM 762 N N . ASP A 1 96 ? -18.925 14.286 50.002 1.00 81.44 96 ASP A N 1
ATOM 763 C CA . ASP A 1 96 ? -19.634 15.370 49.320 1.00 81.44 96 ASP A CA 1
ATOM 764 C C . ASP A 1 96 ? -19.579 15.195 47.789 1.00 81.44 96 ASP A C 1
ATOM 766 O O . ASP A 1 96 ? -18.638 14.615 47.236 1.00 81.44 96 ASP A O 1
ATOM 770 N N . SER A 1 97 ? -20.570 15.761 47.101 1.00 80.38 97 SER A N 1
ATOM 771 C CA . SER A 1 97 ? -20.678 15.839 45.643 1.00 80.38 97 SER A CA 1
ATOM 772 C C . SER A 1 97 ? -19.380 16.306 44.968 1.00 80.38 97 SER A C 1
ATOM 774 O O . SER A 1 97 ? -18.989 15.755 43.939 1.00 80.38 97 SER A O 1
ATOM 776 N N . VAL A 1 98 ? -18.644 17.246 45.574 1.00 85.56 98 VAL A N 1
ATOM 777 C CA . VAL A 1 98 ? -17.345 17.720 45.071 1.00 85.56 98 VAL A CA 1
ATOM 778 C C . VAL A 1 98 ? -16.274 16.624 45.126 1.00 85.56 98 VAL A C 1
ATOM 780 O O . VAL A 1 98 ? -15.507 16.453 44.178 1.00 85.56 98 VAL A O 1
ATOM 783 N N . SER A 1 99 ? -16.217 15.842 46.206 1.00 81.62 99 SER A N 1
ATOM 784 C CA . SER A 1 99 ? -15.254 14.741 46.357 1.00 81.62 99 SER A CA 1
ATOM 785 C C . SER A 1 99 ? -15.558 13.587 45.397 1.00 81.62 99 SER A C 1
ATOM 787 O O . SER A 1 99 ? -14.640 13.014 44.806 1.00 81.62 99 SER A O 1
ATOM 789 N N . LEU A 1 100 ? -16.844 13.301 45.170 1.00 84.50 100 LEU A N 1
ATOM 790 C CA . LEU A 1 100 ? -17.283 12.305 44.193 1.00 84.50 100 LEU A CA 1
ATOM 791 C C . LEU A 1 100 ? -16.909 12.699 42.762 1.00 84.50 100 LEU A C 1
ATOM 793 O O . LEU A 1 100 ? -16.389 11.864 42.027 1.00 84.50 100 LEU A O 1
ATOM 797 N N . ASN A 1 101 ? -17.088 13.968 42.382 1.00 85.81 101 ASN A N 1
ATOM 798 C CA . ASN A 1 101 ? -16.698 14.450 41.054 1.00 85.81 101 ASN A CA 1
ATOM 799 C C . ASN A 1 101 ? -15.192 14.280 40.795 1.00 85.81 101 ASN A C 1
ATOM 801 O O . ASN A 1 101 ? -14.809 13.791 39.737 1.00 85.81 101 ASN A O 1
ATOM 805 N N . ASN A 1 102 ? -14.343 14.573 41.785 1.00 87.88 102 ASN A N 1
ATOM 806 C CA . ASN A 1 102 ? -12.895 14.361 41.667 1.00 87.88 102 ASN A CA 1
ATOM 807 C C . ASN A 1 102 ? -12.524 12.877 41.479 1.00 87.88 102 ASN A C 1
ATOM 809 O O . ASN A 1 102 ? -11.614 12.551 40.716 1.00 87.88 102 ASN A O 1
ATOM 813 N N . LEU A 1 103 ? -13.233 11.966 42.155 1.00 84.56 103 LEU A N 1
ATOM 814 C CA . LEU A 1 103 ? -13.041 10.523 41.994 1.00 84.56 103 LEU A CA 1
ATOM 815 C C . LEU A 1 103 ? -13.485 10.051 40.601 1.00 84.56 103 LEU A C 1
ATOM 817 O O . LEU A 1 103 ? -12.775 9.276 39.962 1.00 84.56 103 LEU A O 1
ATOM 821 N N . LEU A 1 104 ? -14.614 10.558 40.097 1.00 85.56 104 LEU A N 1
ATOM 822 C CA . LEU A 1 104 ? -15.092 10.273 38.741 1.00 85.56 104 LEU A CA 1
ATOM 823 C C . LEU A 1 104 ? -14.131 10.798 37.668 1.00 85.56 104 LEU A C 1
ATOM 825 O O . LEU A 1 104 ? -13.849 10.083 36.706 1.00 85.56 104 LEU A O 1
ATOM 829 N N . ASP A 1 105 ? -13.579 11.999 37.842 1.00 88.38 105 ASP A N 1
ATOM 830 C CA . ASP A 1 105 ? -12.580 12.559 36.927 1.00 88.38 105 ASP A CA 1
ATOM 831 C C . ASP A 1 105 ? -11.282 11.738 36.928 1.00 88.38 105 ASP A C 1
ATOM 833 O O . ASP A 1 105 ? -10.695 11.490 35.869 1.00 88.38 105 ASP A O 1
ATOM 837 N N . ASN A 1 106 ? -10.870 11.223 38.091 1.00 87.75 106 ASN A N 1
ATOM 838 C CA . ASN A 1 106 ? -9.742 10.301 38.182 1.00 87.75 106 ASN A CA 1
ATOM 839 C C . ASN A 1 106 ? -10.014 8.989 37.425 1.00 87.75 106 ASN A C 1
ATOM 841 O O . ASN A 1 106 ? -9.193 8.572 36.607 1.00 87.75 106 ASN A O 1
ATOM 845 N N . LEU A 1 107 ? -11.184 8.374 37.612 1.00 84.88 107 LEU A N 1
ATOM 846 C CA . LEU A 1 107 ? -11.563 7.153 36.888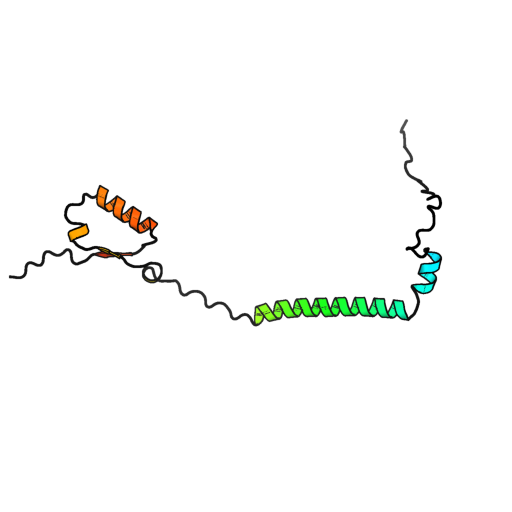 1.00 84.88 107 LEU A CA 1
ATOM 847 C C . LEU A 1 107 ? -11.656 7.383 35.372 1.00 84.88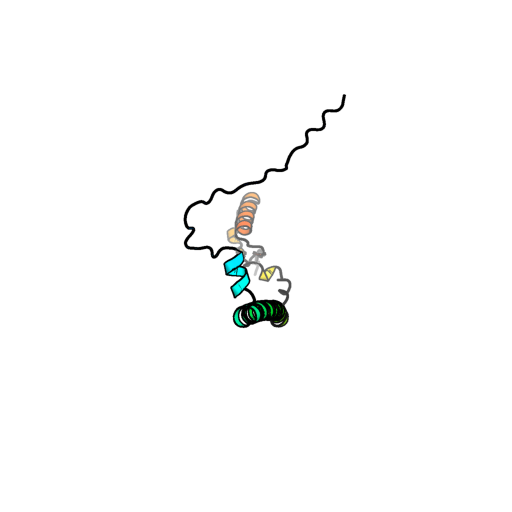 107 LEU A C 1
ATOM 849 O O . LEU A 1 107 ? -11.197 6.555 34.581 1.00 84.88 107 LEU A O 1
ATOM 853 N N . LYS A 1 108 ? -12.164 8.546 34.953 1.00 85.25 108 LYS A N 1
ATOM 854 C CA . LYS A 1 108 ? -12.218 8.949 33.545 1.00 85.25 108 LYS A CA 1
ATOM 855 C C . LYS A 1 108 ? -10.821 9.064 32.929 1.00 85.25 108 LYS A C 1
ATOM 857 O O . LYS A 1 108 ? -10.625 8.631 31.794 1.00 85.25 108 LYS A O 1
ATOM 862 N N . SER A 1 109 ? -9.839 9.580 33.677 1.00 85.75 109 SER A N 1
ATOM 863 C CA . SER A 1 109 ? -8.434 9.625 33.238 1.00 85.75 109 SER A CA 1
ATOM 864 C C . SER A 1 109 ? -7.803 8.235 33.079 1.00 85.75 109 SER A C 1
ATOM 866 O O . SER A 1 109 ? -6.932 8.049 32.234 1.00 85.75 109 SER A O 1
ATOM 868 N N . GLN A 1 110 ? -8.306 7.234 33.809 1.00 81.31 110 GLN A N 1
ATOM 869 C CA . GLN A 1 110 ? -7.903 5.829 33.690 1.00 81.31 110 GLN A CA 1
ATOM 870 C C . GLN A 1 110 ? -8.674 5.071 32.597 1.00 81.31 110 GLN A C 1
ATOM 872 O O . GLN A 1 110 ? -8.638 3.843 32.535 1.00 81.31 110 GLN A O 1
ATOM 877 N N . HIS A 1 111 ? -9.367 5.791 31.708 1.00 77.75 111 HIS A N 1
ATOM 878 C CA . HIS A 1 111 ? -10.119 5.215 30.595 1.00 77.75 111 HIS A CA 1
ATOM 879 C C . HIS A 1 111 ? -11.305 4.328 31.022 1.00 77.75 111 HIS A C 1
ATOM 881 O O . HIS A 1 111 ? -11.823 3.563 30.202 1.00 77.75 111 HIS A O 1
ATOM 887 N N . VAL A 1 112 ? -11.778 4.449 32.270 1.00 80.12 112 VAL A N 1
ATOM 888 C CA . VAL A 1 112 ? -12.959 3.748 32.798 1.00 80.12 112 VAL A CA 1
ATOM 889 C C . VAL A 1 112 ? -14.219 4.463 32.314 1.00 80.12 112 VAL A C 1
ATOM 891 O O . VAL A 1 112 ? -14.488 5.601 32.687 1.00 80.12 112 VAL A O 1
ATOM 894 N N . SER A 1 113 ? -14.985 3.816 31.436 1.00 71.62 113 SER A N 1
ATOM 895 C CA . SER A 1 113 ? -16.198 4.398 30.829 1.00 71.62 113 SER A CA 1
ATOM 896 C C . SER A 1 113 ? -17.496 3.887 31.458 1.00 71.62 113 SER A C 1
ATOM 898 O O . SER A 1 113 ? -18.574 4.365 31.110 1.00 71.62 113 SER A O 1
ATOM 900 N N . ALA A 1 114 ? -17.405 2.902 32.352 1.00 79.50 114 ALA A N 1
ATOM 901 C CA . ALA A 1 114 ? -18.542 2.234 32.962 1.00 79.50 114 ALA A CA 1
ATOM 902 C C . ALA A 1 114 ? -18.264 1.950 34.440 1.00 79.50 114 ALA A C 1
ATOM 904 O O . ALA A 1 114 ? -17.196 1.455 34.799 1.00 79.50 114 ALA A O 1
ATOM 905 N N . ILE A 1 115 ? -19.243 2.254 35.286 1.00 81.88 115 ILE A N 1
ATOM 906 C CA . ILE A 1 115 ? -19.173 2.059 36.732 1.00 81.88 115 ILE A CA 1
ATOM 907 C C . ILE A 1 115 ? -20.404 1.259 37.148 1.00 81.88 115 ILE A C 1
ATOM 909 O O . ILE A 1 115 ? -21.513 1.547 36.698 1.00 81.88 115 ILE A O 1
ATOM 913 N N . SER A 1 116 ? -20.207 0.253 37.993 1.00 79.44 116 SER A N 1
ATOM 914 C CA . SER A 1 116 ? -21.284 -0.520 38.604 1.00 79.44 116 SER A CA 1
ATOM 915 C C . SER A 1 116 ? -21.401 -0.126 40.071 1.00 79.44 116 SER A C 1
ATOM 917 O O . SER A 1 116 ? -20.431 -0.215 40.817 1.00 79.44 116 SER A O 1
ATOM 919 N N . LEU A 1 117 ? -22.583 0.312 40.494 1.00 79.62 117 LEU A N 1
ATOM 920 C CA . LEU A 1 117 ? -22.849 0.637 41.893 1.00 79.62 117 LEU A CA 1
ATOM 921 C C . LEU A 1 117 ? -23.351 -0.614 42.609 1.00 79.62 117 LEU A C 1
ATOM 923 O O . LEU A 1 117 ? -24.313 -1.244 42.163 1.00 79.62 117 LEU A O 1
ATOM 927 N N . ALA A 1 118 ? -22.702 -0.971 43.715 1.00 74.00 118 ALA A N 1
ATOM 928 C CA . ALA A 1 118 ? -23.230 -1.975 44.624 1.00 74.00 118 ALA A CA 1
ATOM 929 C C . ALA A 1 118 ? -24.560 -1.497 45.236 1.00 74.00 118 ALA A C 1
ATOM 931 O O . ALA A 1 118 ? -24.867 -0.304 45.250 1.00 74.00 118 ALA A O 1
ATOM 932 N N . SER A 1 119 ? -25.373 -2.443 45.712 1.00 70.69 119 SER A N 1
ATOM 933 C CA . SER A 1 119 ? -26.725 -2.176 46.214 1.00 70.69 119 SER A CA 1
ATOM 934 C C . SER A 1 119 ? -26.742 -1.064 47.270 1.00 70.69 119 SER A C 1
ATOM 936 O O . SER A 1 119 ? -26.322 -1.266 48.404 1.00 70.69 119 SER A O 1
ATOM 938 N N . MET A 1 120 ? -27.298 0.089 46.892 1.00 66.25 120 MET A N 1
ATOM 939 C CA . MET A 1 120 ? -27.521 1.260 47.755 1.00 66.25 120 MET A CA 1
ATOM 940 C C . MET A 1 120 ? -28.831 1.195 48.544 1.00 66.25 120 MET A C 1
ATOM 942 O O . MET A 1 120 ? -29.175 2.115 49.285 1.00 66.25 120 MET A O 1
ATOM 946 N N . LEU A 1 121 ? -29.611 0.132 48.356 1.00 73.19 1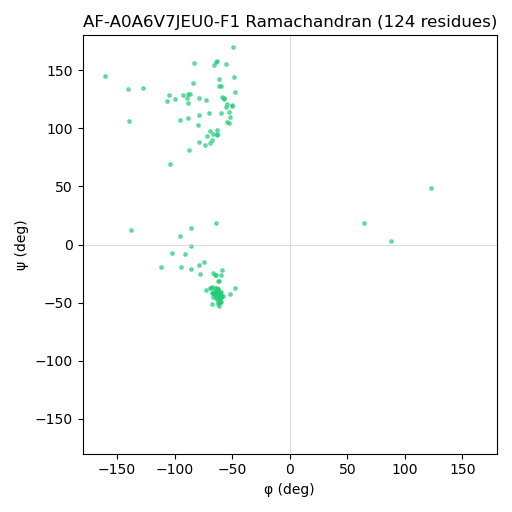21 LEU A N 1
ATOM 947 C CA . LEU A 1 121 ? -30.857 -0.040 49.082 1.00 73.19 121 LEU A CA 1
ATOM 948 C C . LEU A 1 121 ? -30.533 -0.408 50.527 1.00 73.19 121 LEU A C 1
ATOM 950 O O . LEU A 1 121 ? -29.866 -1.412 50.785 1.00 73.19 121 LEU A O 1
ATOM 954 N N . LYS A 1 122 ? -31.050 0.380 51.475 1.00 59.31 122 LYS A N 1
ATOM 955 C CA . LYS A 1 122 ? -31.084 -0.011 52.882 1.00 59.31 122 LYS A CA 1
ATOM 956 C C . LYS A 1 122 ? -31.963 -1.252 52.986 1.00 59.31 122 LYS A C 1
ATOM 958 O O . LYS A 1 122 ? -33.188 -1.148 52.982 1.00 59.31 122 LYS A O 1
ATOM 963 N N . SER A 1 123 ? -31.327 -2.421 53.026 1.00 53.19 123 SER A N 1
ATOM 964 C CA . SER A 1 123 ? -32.004 -3.685 53.291 1.00 53.19 123 SER A CA 1
ATOM 965 C C . SER A 1 123 ? -32.579 -3.611 54.702 1.00 53.19 123 SER A C 1
ATOM 967 O O . SER A 1 123 ? -31.886 -3.816 55.695 1.00 53.19 123 SER A O 1
ATOM 969 N N . SER A 1 124 ? -33.844 -3.212 54.785 1.00 60.75 124 SER A N 1
ATOM 970 C CA . SER A 1 124 ? -34.676 -3.393 55.964 1.00 60.75 124 SER A CA 1
ATOM 971 C C . SER A 1 124 ? -35.308 -4.772 55.829 1.00 60.75 124 SER A C 1
ATOM 973 O O . SER A 1 124 ? -36.418 -4.922 55.328 1.00 60.75 124 SER A O 1
ATOM 975 N N . ALA A 1 125 ? -34.539 -5.796 56.192 1.00 46.09 125 ALA A N 1
ATOM 976 C CA . ALA A 1 125 ? -35.105 -7.105 56.478 1.00 46.09 125 ALA A CA 1
ATOM 977 C C . ALA A 1 125 ? -35.588 -7.116 57.947 1.00 46.09 125 ALA A C 1
ATOM 979 O O . ALA A 1 125 ? -34.912 -6.507 58.783 1.00 46.09 125 ALA A O 1
ATOM 980 N N . PRO A 1 126 ? -36.758 -7.718 58.231 1.00 48.94 126 PRO A N 1
ATOM 981 C CA . PRO A 1 126 ? -37.385 -7.748 59.556 1.00 48.94 126 PRO A CA 1
ATOM 982 C C . PRO A 1 126 ? -36.605 -8.565 60.591 1.00 48.94 126 PRO A C 1
ATOM 984 O O . PRO A 1 126 ? -35.874 -9.499 60.190 1.00 48.94 126 PRO A O 1
#

Solvent-accessible surface area (backbone atoms only — not comparable to full-atom values): 8168 Å² total; per-residue (Å²): 135,87,85,81,81,88,79,82,86,77,78,79,76,75,70,83,72,70,87,63,92,84,59,76,52,71,72,63,40,58,67,56,58,70,34,73,66,48,50,48,51,51,51,49,51,52,52,49,48,52,51,51,50,51,49,52,52,51,49,55,52,47,52,63,70,67,47,72,78,75,74,75,76,69,83,71,51,80,75,74,73,27,67,69,48,76,46,54,58,76,81,54,63,91,57,53,72,71,58,49,51,55,52,51,52,52,40,46,74,71,58,38,77,44,75,44,76,48,85,77,69,81,82,80,73,134

Organism: NCBI:txid1563983

InterPro domains:
  IPR017853 Glycoside hydrolase superfamily [SSF51445] (6-86)
  IPR031984 Solute carrier family 3 member 2, N-terminal domain [PF16028] (9-85)
  IPR042280 Amino acid transporter heavy chain SLC3A2 [PTHR46673] (5-120)

Sequence (126 aa):
VIFISENGDAKVDVAPTGPSLSGMGKEELMKYANDPFWVRLRWFLFIGFWVLWFAMLAGAVAIIVFAPKCTPLKPKTWWEKSPIVQLEPIDLEGKDSVSLNNLLDNLKSQHVSAISLASMLKSSAP

Mean predicted aligned error: 18.12 Å